Protein AF-A0A4Q0S7D7-F1 (afdb_monomer)

Solvent-accessible surface area (backbone atoms only — not comparable to full-atom values): 5271 Å² total; per-residue (Å²): 134,88,78,89,92,80,87,84,73,78,93,76,80,81,71,82,53,73,38,44,31,18,38,82,88,63,48,81,42,31,34,21,36,84,87,67,44,76,76,42,40,68,67,49,42,49,52,39,53,76,70,68,54,59,36,23,29,69,86,78,66,44,74,54,66,59,64,73,68,55,60,67,77,77,72,73,88,65,90,81,131

Mean predicted aligned error: 12.7 Å

Secondary structure (DSSP, 8-state):
----------S------EEEEEETT--EEEEEETTS-EEE-HHHHHHHHHTTPPEEETTT-PBP-HHHHHGGGG-------

Foldseek 3Di:
DDDDDDDDDDPPDDDQPFWFKAWPVRHGQATAGPVLHGPDNPVSLVVCVVVVTFIATPVPRHTRDVCVVCVVVPPPPDDDD

pLDDT: mean 72.31, std 16.67, range [41.12, 90.75]

Radius of gyration: 19.41 Å; Cα contacts (8 Å, |Δi|>4): 94; chains: 1; bounding box: 36×76×23 Å

Structure (mmCIF, N/CA/C/O backbone):
data_AF-A0A4Q0S7D7-F1
#
_entry.id   AF-A0A4Q0S7D7-F1
#
loop_
_atom_site.group_PDB
_atom_site.id
_atom_site.type_symbol
_atom_site.label_atom_id
_atom_site.label_alt_id
_atom_site.label_comp_id
_atom_site.label_asym_id
_atom_site.label_entity_id
_atom_site.label_seq_id
_atom_site.pdbx_PDB_ins_code
_atom_site.Cartn_x
_atom_site.Cartn_y
_atom_site.Cartn_z
_atom_site.occupancy
_atom_site.B_iso_or_equiv
_atom_site.auth_seq_id
_atom_site.auth_comp_id
_atom_site.auth_asym_id
_atom_site.auth_atom_id
_atom_site.pdbx_PDB_model_num
ATO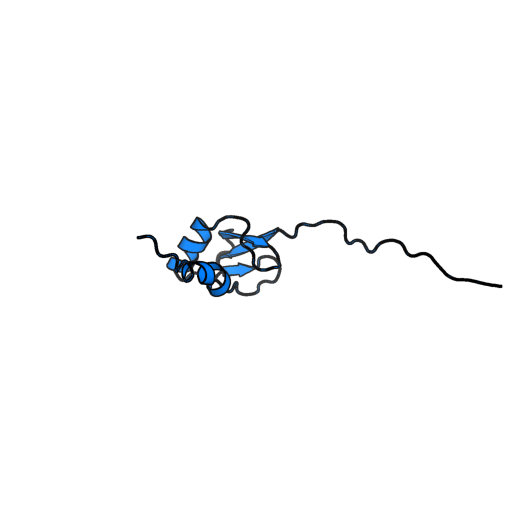M 1 N N . MET A 1 1 ? 24.763 -53.206 -12.120 1.00 41.12 1 MET A N 1
ATOM 2 C CA . MET A 1 1 ? 25.233 -52.168 -13.048 1.00 41.12 1 MET A CA 1
ATOM 3 C C . MET A 1 1 ? 24.155 -51.098 -13.074 1.00 41.12 1 MET A C 1
ATOM 5 O O . MET A 1 1 ? 23.040 -51.421 -13.454 1.00 41.12 1 MET A O 1
ATOM 9 N N . ASP A 1 2 ? 24.312 -50.040 -12.272 1.00 45.50 2 ASP A N 1
ATOM 10 C CA . ASP A 1 2 ? 24.950 -48.766 -12.682 1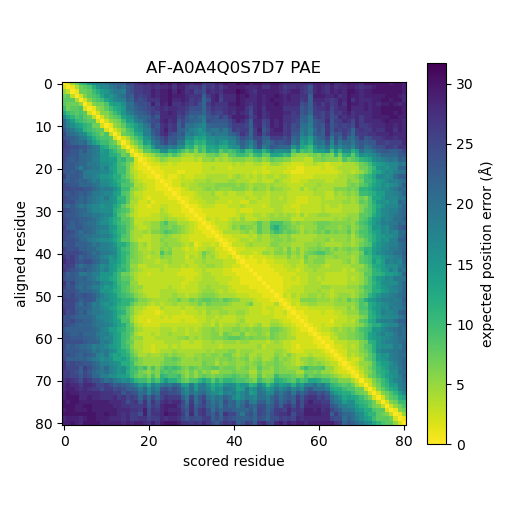.00 45.50 2 ASP A CA 1
ATOM 11 C C . ASP A 1 2 ? 23.991 -47.965 -13.585 1.00 45.50 2 ASP A C 1
ATOM 13 O O . ASP A 1 2 ? 23.520 -48.511 -14.571 1.00 45.50 2 ASP A O 1
ATOM 17 N N . VAL A 1 3 ? 23.617 -46.699 -13.394 1.00 51.94 3 VAL A N 1
ATOM 18 C CA . VAL A 1 3 ? 23.829 -45.634 -12.401 1.00 51.94 3 VAL A CA 1
ATOM 19 C C . VAL A 1 3 ? 22.645 -44.661 -12.597 1.00 51.94 3 VAL A C 1
ATOM 21 O O . VAL A 1 3 ? 22.005 -44.624 -13.646 1.00 51.94 3 VAL A O 1
ATOM 24 N N . HIS A 1 4 ? 22.370 -43.891 -11.548 1.00 59.34 4 HIS A N 1
ATOM 25 C CA . HIS A 1 4 ? 21.570 -42.671 -11.462 1.00 59.34 4 HIS A CA 1
ATOM 26 C C . HIS A 1 4 ? 21.546 -41.750 -12.710 1.00 59.34 4 HIS A C 1
ATOM 28 O O . HIS A 1 4 ? 22.477 -41.724 -13.508 1.00 59.34 4 HIS A O 1
ATOM 34 N N . HIS A 1 5 ? 20.558 -40.838 -12.693 1.00 43.91 5 HIS A N 1
ATOM 35 C CA . HIS A 1 5 ? 20.650 -39.402 -13.042 1.00 43.91 5 HIS A CA 1
ATOM 36 C C . HIS A 1 5 ? 19.846 -38.891 -14.257 1.00 43.91 5 HIS A C 1
ATOM 38 O O . HIS A 1 5 ? 20.231 -39.078 -15.406 1.00 43.91 5 HIS A O 1
ATOM 44 N N . ARG A 1 6 ? 18.781 -38.125 -13.961 1.00 48.69 6 ARG A N 1
ATOM 45 C CA . ARG A 1 6 ? 18.479 -36.735 -14.402 1.00 48.69 6 ARG A CA 1
ATOM 46 C C . ARG A 1 6 ? 17.010 -36.465 -14.031 1.00 48.69 6 ARG A C 1
ATOM 48 O O . ARG A 1 6 ? 16.123 -37.116 -14.556 1.00 48.69 6 ARG A O 1
ATOM 55 N N . GLY A 1 7 ? 16.678 -35.639 -13.041 1.00 51.16 7 GLY A N 1
ATOM 56 C CA . GLY A 1 7 ? 17.097 -34.245 -12.927 1.00 51.16 7 GLY A CA 1
ATOM 57 C C . GLY A 1 7 ? 16.346 -33.440 -13.986 1.00 51.16 7 GLY A C 1
ATOM 58 O O . GLY A 1 7 ? 16.708 -33.519 -15.156 1.00 51.16 7 GLY A O 1
ATOM 59 N N . GLY A 1 8 ? 15.297 -32.709 -13.602 1.00 42.69 8 GLY A N 1
ATOM 60 C CA . GLY A 1 8 ? 14.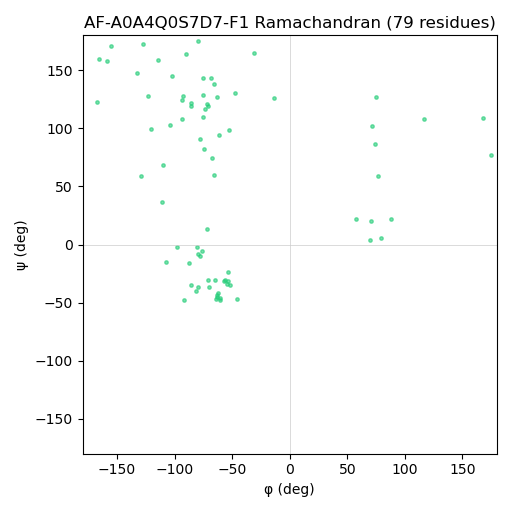551 -31.918 -14.577 1.00 42.69 8 GLY A CA 1
ATOM 61 C C . GLY A 1 8 ? 13.307 -31.220 -14.047 1.00 42.69 8 GLY A C 1
ATOM 62 O O . GLY A 1 8 ? 12.202 -31.637 -14.363 1.00 42.69 8 GLY A O 1
ATOM 63 N N . ALA A 1 9 ? 13.539 -30.117 -13.335 1.00 49.62 9 ALA A N 1
ATOM 64 C CA . ALA A 1 9 ? 12.629 -28.988 -13.160 1.00 49.62 9 ALA A CA 1
ATOM 65 C C . ALA A 1 9 ? 11.424 -29.193 -12.228 1.00 49.62 9 ALA A C 1
ATOM 67 O O . ALA A 1 9 ? 10.285 -29.411 -12.642 1.00 49.62 9 ALA A O 1
ATOM 68 N N . ASP A 1 10 ? 11.681 -28.951 -10.941 1.00 46.72 10 ASP A N 1
ATOM 69 C CA . ASP A 1 10 ? 10.938 -27.950 -10.176 1.00 46.72 10 ASP A CA 1
ATOM 70 C C . ASP A 1 10 ? 10.105 -27.023 -11.073 1.00 46.72 10 ASP A C 1
ATOM 72 O O . ASP A 1 10 ? 10.622 -26.378 -11.989 1.00 46.72 10 ASP A O 1
ATOM 76 N N . ARG A 1 11 ? 8.806 -26.933 -10.781 1.00 45.50 11 ARG A N 1
ATOM 77 C CA . ARG A 1 11 ? 7.878 -25.941 -11.340 1.00 45.50 11 ARG A CA 1
ATOM 78 C C . ARG A 1 11 ? 8.246 -24.522 -10.876 1.00 45.50 11 ARG A C 1
ATOM 80 O O . ARG A 1 11 ? 7.456 -23.853 -10.222 1.00 45.50 11 ARG A O 1
ATOM 87 N N . ALA A 1 12 ? 9.448 -24.067 -11.198 1.00 50.34 12 ALA A N 1
ATOM 88 C CA . ALA A 1 12 ? 10.009 -22.788 -10.788 1.00 50.34 12 ALA A CA 1
ATOM 89 C C . ALA A 1 12 ? 10.148 -21.830 -11.979 1.00 50.34 12 ALA A C 1
ATOM 91 O O . ALA A 1 12 ? 11.105 -21.067 -12.062 1.00 50.34 12 ALA A O 1
ATOM 92 N N . LEU A 1 13 ? 9.197 -21.865 -12.917 1.00 51.94 13 LEU A N 1
ATOM 93 C CA . LEU A 1 13 ? 9.099 -20.835 -13.942 1.00 51.94 13 LEU A CA 1
ATOM 94 C C . LEU A 1 13 ? 7.944 -19.891 -13.610 1.00 51.94 13 LEU A C 1
ATOM 96 O O . LEU A 1 13 ? 6.774 -20.186 -13.834 1.00 51.94 13 LEU A O 1
ATOM 100 N N . ASP A 1 14 ? 8.351 -18.733 -13.097 1.00 50.09 14 ASP A N 1
ATOM 101 C CA . ASP A 1 14 ? 7.894 -17.454 -13.634 1.00 50.09 14 ASP A CA 1
ATOM 102 C C . ASP A 1 14 ? 6.468 -17.014 -13.265 1.00 50.09 14 ASP A C 1
ATOM 104 O O . ASP A 1 14 ? 5.635 -16.682 -14.102 1.00 50.09 14 ASP A O 1
ATOM 108 N N . ARG A 1 15 ? 6.201 -16.873 -11.965 1.00 46.88 15 ARG A N 1
ATOM 109 C CA . ARG A 1 15 ? 5.487 -15.666 -11.538 1.00 46.88 15 ARG A CA 1
ATOM 110 C C . ARG A 1 15 ? 6.557 -14.671 -11.135 1.00 46.88 15 ARG A C 1
ATOM 112 O O . ARG A 1 15 ? 7.143 -14.818 -10.072 1.00 46.88 15 ARG A O 1
ATOM 119 N N . ARG A 1 16 ? 6.774 -13.625 -11.927 1.00 53.38 16 ARG A N 1
ATOM 120 C CA . ARG A 1 16 ? 7.158 -12.332 -11.349 1.00 53.38 16 ARG A CA 1
ATOM 121 C C . ARG A 1 16 ? 6.088 -12.038 -10.297 1.00 53.38 16 ARG A C 1
ATOM 123 O O . ARG A 1 16 ? 4.950 -11.754 -10.668 1.00 53.38 16 ARG A O 1
ATOM 130 N N . GLN A 1 17 ? 6.356 -12.311 -9.020 1.00 63.25 17 GLN A N 1
ATOM 131 C CA . GLN A 1 17 ? 5.329 -12.296 -7.979 1.00 63.25 17 GLN A CA 1
ATOM 132 C C . GLN A 1 17 ? 4.983 -10.842 -7.673 1.00 63.25 17 GLN A C 1
ATOM 134 O O . GLN A 1 17 ? 5.502 -10.235 -6.746 1.00 63.25 17 GLN A O 1
ATOM 139 N N . HIS A 1 18 ? 4.108 -10.274 -8.501 1.00 71.44 18 HIS A 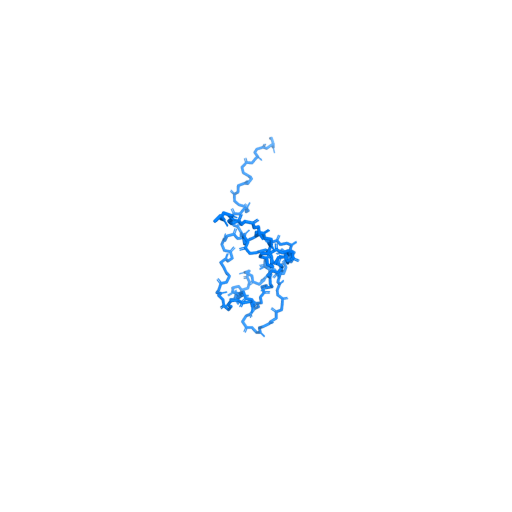N 1
ATOM 140 C CA . HIS A 1 18 ? 3.429 -9.021 -8.231 1.00 71.44 18 HIS A CA 1
ATOM 141 C C . HIS A 1 18 ? 2.595 -9.217 -6.961 1.00 71.44 18 HIS A C 1
ATOM 143 O O . HIS A 1 18 ? 1.476 -9.732 -6.997 1.00 71.44 18 HIS A O 1
ATOM 149 N N . MET A 1 19 ? 3.166 -8.850 -5.823 1.00 82.56 19 MET A N 1
ATOM 150 C CA . MET A 1 19 ? 2.476 -8.799 -4.553 1.00 82.56 19 MET A CA 1
ATOM 151 C C . MET A 1 19 ? 1.576 -7.570 -4.525 1.00 82.56 19 MET A C 1
ATOM 153 O O . MET A 1 19 ? 1.997 -6.443 -4.786 1.00 82.56 19 MET A O 1
ATOM 157 N N . ILE A 1 20 ? 0.310 -7.786 -4.190 1.00 88.94 20 ILE A N 1
ATOM 158 C CA . ILE A 1 20 ? -0.660 -6.704 -4.062 1.00 88.94 20 ILE A CA 1
ATOM 159 C C . ILE A 1 20 ? -0.682 -6.247 -2.608 1.00 88.94 20 ILE A C 1
ATOM 161 O O . ILE A 1 20 ? -0.857 -7.060 -1.700 1.00 88.94 20 ILE A O 1
ATOM 165 N N . ILE A 1 21 ? -0.530 -4.943 -2.413 1.00 89.31 21 ILE A N 1
ATOM 166 C CA . ILE A 1 21 ? -0.712 -4.273 -1.133 1.00 89.31 21 ILE A CA 1
ATOM 167 C C . ILE A 1 21 ? -2.152 -3.778 -1.080 1.00 89.31 21 ILE A C 1
ATOM 169 O O . ILE A 1 21 ? -2.596 -3.046 -1.972 1.00 89.31 21 ILE A O 1
ATOM 173 N N . VAL A 1 22 ? -2.865 -4.179 -0.036 1.00 90.75 22 VAL A N 1
ATOM 174 C CA . VAL A 1 22 ? -4.229 -3.737 0.249 1.00 90.75 22 VAL A CA 1
ATOM 175 C C . VAL A 1 22 ? -4.286 -2.917 1.531 1.00 90.75 22 VAL A C 1
ATOM 177 O O . VAL A 1 22 ? -3.380 -2.990 2.356 1.00 90.75 22 VAL A O 1
ATOM 180 N N . ASP A 1 23 ? -5.334 -2.120 1.674 1.00 90.25 23 ASP A N 1
ATOM 181 C CA . ASP A 1 23 ? -5.688 -1.434 2.917 1.00 90.25 23 ASP A CA 1
ATOM 182 C C . ASP A 1 23 ? -6.409 -2.370 3.897 1.00 90.25 23 ASP A C 1
ATOM 184 O O . ASP A 1 23 ? -6.760 -3.499 3.547 1.00 90.25 23 ASP A O 1
ATOM 188 N N . GLU A 1 24 ? -6.687 -1.881 5.103 1.00 88.50 24 GLU A N 1
ATOM 189 C CA . GLU A 1 24 ? -7.550 -2.553 6.079 1.00 88.50 24 GLU A CA 1
ATOM 190 C C . GLU A 1 24 ? -8.959 -2.865 5.542 1.00 88.50 24 GLU A C 1
ATOM 192 O O . GLU A 1 24 ? -9.528 -3.893 5.902 1.00 88.50 24 GLU A O 1
ATOM 197 N N . ASP A 1 25 ? -9.480 -2.048 4.619 1.00 88.12 25 ASP A N 1
ATOM 198 C CA . ASP A 1 25 ? -10.767 -2.271 3.937 1.00 88.12 25 ASP A CA 1
ATOM 199 C C . ASP A 1 25 ? -10.663 -3.287 2.773 1.00 88.12 25 ASP A C 1
ATOM 201 O O . ASP A 1 25 ? -11.637 -3.610 2.098 1.00 88.12 25 ASP A O 1
ATOM 205 N N . GLY A 1 26 ? -9.459 -3.800 2.493 1.00 84.75 26 GLY A N 1
ATOM 206 C CA . GLY A 1 26 ? -9.195 -4.701 1.367 1.00 84.75 26 GLY A CA 1
ATOM 207 C C . GLY A 1 26 ? -9.059 -3.993 0.014 1.00 84.75 26 GLY A C 1
ATOM 208 O O . GLY A 1 26 ? -8.900 -4.655 -1.017 1.00 84.75 26 GLY A O 1
ATOM 209 N N . GLU A 1 27 ? -9.076 -2.657 -0.008 1.00 89.62 27 GLU A N 1
ATOM 210 C CA . GLU A 1 27 ? -8.836 -1.870 -1.216 1.00 89.62 27 GLU A CA 1
ATOM 211 C C . GLU A 1 27 ? -7.408 -2.041 -1.729 1.00 89.62 27 GLU A C 1
ATOM 213 O O . GLU A 1 27 ? -6.449 -1.993 -0.967 1.00 89.62 27 GLU A O 1
ATOM 218 N N . ILE A 1 28 ? -7.240 -2.167 -3.045 1.00 88.62 28 ILE A N 1
ATOM 219 C CA . ILE A 1 28 ? -5.920 -2.302 -3.669 1.00 88.62 28 ILE A CA 1
ATOM 220 C C . ILE A 1 28 ? -5.210 -0.946 -3.680 1.00 88.62 28 ILE A C 1
ATOM 222 O O . ILE A 1 28 ? -5.558 -0.054 -4.457 1.00 88.62 28 ILE A O 1
ATOM 226 N N . ILE A 1 29 ? -4.171 -0.807 -2.862 1.00 89.81 29 ILE A N 1
ATOM 227 C CA . ILE A 1 29 ? -3.408 0.436 -2.728 1.00 89.81 29 ILE A CA 1
ATOM 228 C C . ILE A 1 29 ? -2.227 0.460 -3.688 1.00 89.81 29 ILE A C 1
ATOM 230 O O . ILE A 1 29 ? -2.030 1.449 -4.394 1.00 89.81 29 ILE A O 1
ATOM 234 N N . ALA A 1 30 ? -1.448 -0.617 -3.751 1.00 89.88 30 ALA A N 1
ATOM 235 C CA . ALA A 1 30 ? -0.239 -0.639 -4.562 1.00 89.88 30 ALA A CA 1
ATOM 236 C C . ALA A 1 30 ? 0.163 -2.052 -4.986 1.00 89.88 30 ALA A C 1
ATOM 238 O O . ALA A 1 30 ? -0.399 -3.050 -4.538 1.00 89.88 30 ALA A O 1
ATOM 239 N N . THR A 1 31 ? 1.146 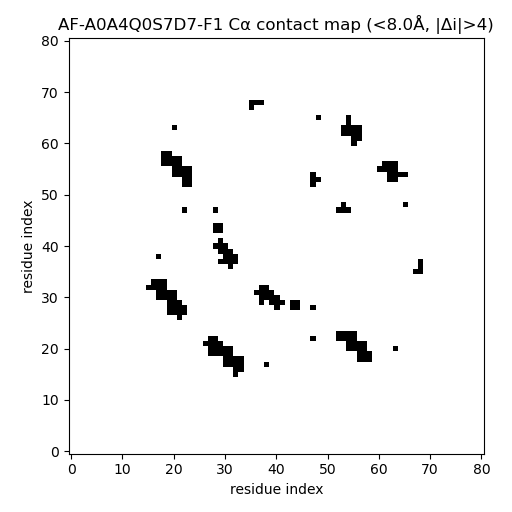-2.133 -5.879 1.00 89.00 31 THR A N 1
ATOM 240 C CA . THR A 1 31 ? 1.758 -3.397 -6.296 1.00 89.00 31 THR A CA 1
ATOM 241 C C . THR A 1 31 ? 3.251 -3.329 -6.038 1.00 89.00 31 THR A C 1
ATOM 243 O O . THR A 1 31 ? 3.924 -2.400 -6.482 1.00 89.00 31 THR A O 1
ATOM 246 N N . ALA A 1 32 ? 3.773 -4.326 -5.346 1.00 86.25 32 ALA A N 1
ATOM 247 C CA . ALA A 1 32 ? 5.184 -4.487 -5.051 1.00 86.25 32 ALA A CA 1
ATOM 248 C C . ALA A 1 32 ? 5.653 -5.887 -5.464 1.00 86.25 32 ALA A C 1
ATOM 250 O O . ALA A 1 32 ? 4.857 -6.722 -5.883 1.00 86.25 32 ALA A O 1
ATOM 251 N N . SER A 1 33 ? 6.954 -6.120 -5.394 1.00 82.00 33 SER A N 1
ATOM 252 C CA . SER A 1 33 ? 7.546 -7.450 -5.455 1.00 82.00 33 SER A CA 1
ATOM 253 C C . SER A 1 33 ? 7.665 -8.028 -4.048 1.00 82.00 33 SER A C 1
ATOM 255 O O . SER A 1 33 ? 7.623 -7.295 -3.057 1.00 82.00 33 SER A O 1
ATOM 257 N N . ASP A 1 34 ? 7.879 -9.336 -3.986 1.00 78.50 34 ASP A N 1
ATOM 258 C CA . ASP A 1 34 ? 8.258 -10.098 -2.792 1.00 78.50 34 ASP A CA 1
ATOM 259 C C . ASP A 1 34 ? 9.497 -9.559 -2.069 1.00 78.50 34 ASP A C 1
ATOM 261 O O . ASP A 1 34 ? 9.534 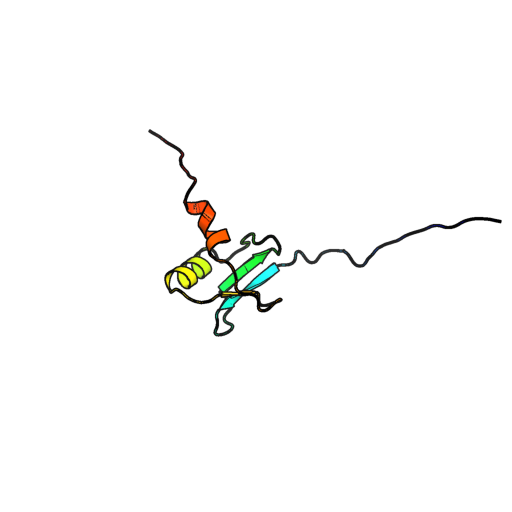-9.557 -0.843 1.00 78.50 34 ASP A O 1
ATOM 265 N N . ASP A 1 35 ? 10.439 -8.972 -2.804 1.00 77.62 35 ASP A N 1
ATOM 266 C CA . ASP A 1 35 ? 11.612 -8.279 -2.256 1.00 77.62 35 ASP A CA 1
ATOM 267 C C . ASP A 1 35 ? 11.277 -6.928 -1.575 1.00 77.62 35 ASP A C 1
ATOM 269 O O . ASP A 1 35 ? 12.139 -6.094 -1.329 1.00 77.62 35 ASP A O 1
ATOM 273 N N . HIS A 1 36 ? 10.000 -6.643 -1.301 1.00 74.62 36 HIS A N 1
ATOM 274 C CA . HIS A 1 36 ? 9.530 -5.337 -0.820 1.00 74.62 36 HIS A CA 1
ATOM 275 C C . HIS A 1 36 ? 9.876 -4.163 -1.757 1.00 74.62 36 HIS A C 1
ATOM 277 O O . HIS A 1 36 ? 9.873 -3.005 -1.343 1.00 74.62 36 HIS A O 1
ATOM 283 N N . THR A 1 37 ? 10.133 -4.434 -3.036 1.00 80.50 37 THR A N 1
ATOM 284 C CA . THR A 1 37 ? 10.364 -3.398 -4.049 1.00 80.50 37 THR A CA 1
ATOM 285 C C . THR A 1 37 ? 9.029 -2.924 -4.619 1.00 80.50 37 THR A C 1
ATOM 287 O O . THR A 1 37 ? 8.272 -3.725 -5.164 1.00 80.50 37 THR A O 1
ATOM 290 N N . LEU A 1 38 ? 8.705 -1.630 -4.528 1.00 81.94 38 LEU A N 1
ATOM 291 C CA . LEU A 1 38 ? 7.448 -1.107 -5.075 1.00 81.94 38 LEU A CA 1
ATOM 292 C C . LEU A 1 38 ? 7.502 -1.045 -6.605 1.00 81.94 38 LEU A C 1
ATOM 294 O O . LEU A 1 38 ? 8.278 -0.287 -7.179 1.00 81.94 38 LEU A O 1
ATOM 298 N N . ILE A 1 39 ? 6.642 -1.816 -7.268 1.00 83.50 39 ILE A N 1
ATOM 299 C CA . ILE A 1 39 ? 6.566 -1.872 -8.733 1.00 83.50 39 ILE A CA 1
ATOM 300 C C . ILE A 1 39 ? 5.661 -0.748 -9.256 1.00 83.50 39 ILE A C 1
ATOM 302 O O . ILE A 1 39 ? 5.922 -0.169 -10.307 1.00 83.50 39 ILE A O 1
ATOM 306 N N . GLY A 1 40 ? 4.602 -0.399 -8.519 1.00 83.50 40 GLY A N 1
ATOM 307 C CA . GLY A 1 40 ? 3.651 0.631 -8.926 1.00 83.50 40 GLY A CA 1
ATOM 308 C C . GLY A 1 40 ? 2.742 1.101 -7.795 1.00 83.50 40 GLY A C 1
ATOM 309 O O . GLY A 1 40 ? 2.546 0.409 -6.798 1.00 83.50 40 GLY A O 1
ATOM 310 N N . GLY A 1 41 ? 2.169 2.295 -7.962 1.00 84.69 41 GLY A N 1
ATOM 311 C CA . GLY A 1 41 ? 1.278 2.889 -6.962 1.00 84.69 41 GLY A CA 1
ATOM 312 C C . GLY A 1 41 ? 1.983 3.716 -5.885 1.00 84.69 41 GLY A C 1
ATOM 313 O O . GLY A 1 41 ? 1.387 3.937 -4.841 1.00 84.69 41 GLY A O 1
ATOM 314 N N . HIS A 1 42 ? 3.201 4.221 -6.135 1.00 84.12 42 HIS A N 1
ATOM 315 C CA . HIS A 1 42 ? 3.947 5.115 -5.227 1.00 84.12 42 HIS A CA 1
ATOM 316 C C . HIS A 1 42 ? 3.080 6.241 -4.650 1.00 84.12 42 HIS A C 1
ATOM 318 O O . HIS A 1 42 ? 3.068 6.454 -3.443 1.00 84.12 42 HIS A O 1
ATOM 324 N N . HIS A 1 43 ? 2.301 6.919 -5.500 1.00 85.19 43 HIS A N 1
ATOM 325 C CA . HIS A 1 43 ? 1.404 7.986 -5.060 1.00 85.19 43 HIS A CA 1
ATOM 326 C C . HIS A 1 43 ? 0.298 7.473 -4.126 1.00 85.19 43 HIS A C 1
ATOM 328 O O . HIS A 1 43 ? 0.074 8.043 -3.065 1.00 85.19 43 HIS A O 1
ATOM 334 N N . ARG A 1 44 ? -0.372 6.371 -4.484 1.00 85.88 44 ARG A N 1
ATOM 335 C CA . ARG A 1 44 ? -1.489 5.819 -3.701 1.00 85.88 44 ARG A CA 1
ATOM 336 C C . ARG A 1 44 ? -1.006 5.217 -2.375 1.00 85.88 44 ARG A C 1
ATOM 338 O O . ARG A 1 44 ? -1.660 5.401 -1.354 1.00 85.88 44 ARG A O 1
ATOM 345 N N . LEU A 1 45 ? 0.174 4.591 -2.381 1.00 86.25 45 LEU A N 1
ATOM 346 C CA . LEU A 1 45 ? 0.871 4.121 -1.184 1.00 86.25 45 LEU A CA 1
ATOM 347 C C . LEU A 1 45 ? 1.255 5.286 -0.265 1.00 86.25 45 LEU A C 1
ATOM 349 O O . LEU A 1 45 ? 1.011 5.207 0.933 1.00 86.25 45 LEU A O 1
ATOM 353 N N . ALA A 1 46 ? 1.807 6.371 -0.820 1.00 83.88 46 ALA A N 1
ATOM 354 C CA . ALA A 1 46 ? 2.133 7.589 -0.078 1.00 83.88 46 ALA A CA 1
ATOM 355 C C . ALA A 1 46 ? 0.899 8.223 0.556 1.00 83.88 46 ALA A C 1
ATOM 357 O O . ALA A 1 46 ? 0.927 8.523 1.741 1.00 83.88 46 ALA A O 1
ATOM 358 N N . VAL A 1 47 ? -0.204 8.347 -0.186 1.00 86.38 47 VAL A N 1
ATOM 359 C CA . VAL A 1 47 ? -1.464 8.871 0.354 1.00 86.38 47 VAL A CA 1
ATOM 360 C C . VAL A 1 47 ? -1.973 7.997 1.501 1.00 86.38 47 VAL A C 1
ATOM 362 O O . VAL A 1 47 ? -2.284 8.521 2.565 1.00 86.38 47 VAL A O 1
ATOM 365 N N . ALA A 1 48 ? -2.008 6.673 1.333 1.00 86.19 48 ALA A N 1
ATOM 366 C CA . ALA A 1 48 ? -2.438 5.772 2.400 1.00 86.19 48 ALA A CA 1
ATOM 367 C C . ALA A 1 48 ? -1.521 5.855 3.635 1.00 86.19 48 ALA A C 1
ATOM 369 O O . ALA A 1 48 ? -2.006 5.934 4.762 1.00 86.19 48 ALA A O 1
ATOM 370 N N . ALA A 1 49 ? -0.205 5.929 3.425 1.00 82.69 49 ALA A N 1
ATOM 371 C CA . ALA A 1 49 ? 0.775 6.103 4.491 1.00 82.69 49 ALA A CA 1
ATOM 372 C C . ALA A 1 49 ? 0.612 7.442 5.228 1.00 82.69 49 ALA A C 1
ATOM 374 O O . ALA A 1 49 ? 0.633 7.469 6.456 1.00 82.69 49 ALA A O 1
ATOM 375 N N . SER A 1 50 ? 0.401 8.546 4.503 1.00 82.06 50 SER A N 1
ATOM 376 C CA . SER A 1 50 ? 0.151 9.873 5.082 1.00 82.06 50 SER A CA 1
ATOM 377 C C . SER A 1 50 ? -1.159 9.935 5.865 1.00 82.06 50 SER A C 1
ATOM 379 O O . SER A 1 50 ? -1.247 10.670 6.843 1.00 82.06 50 SER A O 1
ATOM 381 N N . LEU A 1 51 ? -2.160 9.150 5.466 1.00 85.62 51 LEU A N 1
ATOM 382 C CA . LEU A 1 51 ? -3.410 8.988 6.210 1.00 85.62 51 LEU A CA 1
ATOM 383 C C . LEU A 1 51 ? -3.259 8.078 7.444 1.00 85.62 51 LEU A C 1
ATOM 385 O O . LEU A 1 51 ? -4.212 7.938 8.204 1.00 85.62 51 LEU A O 1
ATOM 389 N N . GLY A 1 52 ? -2.093 7.455 7.652 1.00 83.31 52 GLY A N 1
ATOM 390 C CA . GLY A 1 52 ? -1.858 6.520 8.755 1.00 83.31 52 GLY A CA 1
ATOM 391 C C . GLY A 1 52 ? -2.595 5.187 8.597 1.00 83.31 52 GLY A C 1
ATOM 392 O O . GLY A 1 52 ? -2.796 4.482 9.587 1.00 83.31 52 GLY A O 1
ATOM 393 N N . LYS A 1 53 ? -3.007 4.846 7.370 1.00 85.88 53 LYS A N 1
ATOM 394 C CA . LYS A 1 53 ? -3.726 3.608 7.065 1.00 85.88 53 LYS A CA 1
ATOM 395 C C . LYS A 1 53 ? -2.836 2.382 7.245 1.00 85.88 53 LYS A C 1
ATOM 397 O O . LYS A 1 53 ? -1.644 2.406 6.917 1.00 85.88 53 LYS A O 1
ATOM 402 N N . LYS A 1 54 ? -3.419 1.287 7.737 1.00 86.81 54 LYS A N 1
ATOM 403 C CA . LYS A 1 54 ? -2.709 0.012 7.877 1.00 86.81 54 LYS A CA 1
ATOM 404 C C . LYS A 1 54 ? -2.787 -0.762 6.576 1.00 86.81 54 LYS A C 1
ATOM 406 O O . LYS A 1 54 ? -3.858 -1.148 6.128 1.00 86.81 54 LYS A O 1
ATOM 411 N N . LEU A 1 55 ? -1.622 -1.022 6.004 1.00 88.12 55 LEU A N 1
ATOM 412 C CA . LEU A 1 55 ? -1.513 -1.762 4.761 1.00 88.12 55 LEU A CA 1
ATOM 413 C C . LEU A 1 55 ? -1.084 -3.195 5.022 1.00 88.12 55 LEU A C 1
ATOM 415 O O . LEU A 1 55 ? -0.267 -3.455 5.906 1.00 88.12 55 LEU A O 1
ATOM 419 N N . PHE A 1 56 ? -1.601 -4.111 4.216 1.00 88.88 56 PHE A N 1
ATOM 420 C CA . PHE A 1 56 ? -1.371 -5.538 4.346 1.00 88.88 56 PHE A CA 1
ATOM 421 C C . PHE A 1 56 ? -1.015 -6.156 3.000 1.00 88.88 56 PHE A C 1
ATOM 423 O O . PHE A 1 56 ? -1.487 -5.742 1.938 1.00 88.88 56 PHE A O 1
ATOM 430 N N . TRP A 1 57 ? -0.181 -7.187 3.042 1.00 87.75 57 TRP A N 1
ATOM 431 C CA . TRP A 1 57 ? 0.082 -8.029 1.891 1.00 87.75 57 TRP A CA 1
ATOM 432 C C . TRP A 1 57 ? -1.153 -8.873 1.612 1.00 87.75 57 TRP A C 1
ATOM 434 O O . TRP A 1 57 ? -1.529 -9.710 2.424 1.00 87.75 57 TRP A O 1
ATOM 444 N N . ARG A 1 58 ? -1.765 -8.730 0.435 1.00 85.94 58 ARG A N 1
ATOM 445 C CA . ARG A 1 58 ? -2.944 -9.529 0.059 1.00 85.94 58 ARG A CA 1
ATOM 446 C C . ARG A 1 58 ? -2.681 -11.037 0.114 1.00 85.94 58 ARG A C 1
ATOM 448 O O . ARG A 1 58 ? -3.596 -11.814 0.353 1.00 85.94 58 ARG A O 1
ATOM 455 N N . HIS A 1 59 ? -1.442 -11.444 -0.160 1.00 81.81 59 HIS A N 1
ATOM 456 C CA . HIS A 1 59 ? -1.055 -12.850 -0.228 1.00 81.81 59 HIS A CA 1
ATOM 457 C C . HIS A 1 59 ? -0.786 -13.487 1.135 1.00 81.81 59 HIS A C 1
ATOM 459 O O . HIS A 1 59 ? -1.155 -14.642 1.325 1.00 81.81 59 HIS A O 1
ATOM 465 N N . THR A 1 60 ? -0.145 -12.769 2.059 1.00 83.19 60 THR A N 1
ATOM 466 C CA . THR A 1 60 ? 0.245 -13.320 3.368 1.00 83.19 60 THR A CA 1
ATOM 467 C C . THR A 1 60 ? -0.611 -12.789 4.517 1.00 83.19 60 THR A C 1
ATOM 469 O O . THR A 1 60 ? -0.600 -13.361 5.600 1.00 83.19 60 THR A O 1
ATOM 472 N N . GLY A 1 61 ? -1.368 -11.709 4.300 1.00 83.12 61 GLY A N 1
ATOM 473 C CA . GLY A 1 61 ? -2.085 -10.978 5.347 1.00 83.12 61 GLY A CA 1
ATOM 474 C C . GLY A 1 61 ? -1.157 -10.216 6.293 1.00 83.12 61 GLY A C 1
ATOM 475 O O . GLY A 1 61 ? -1.620 -9.629 7.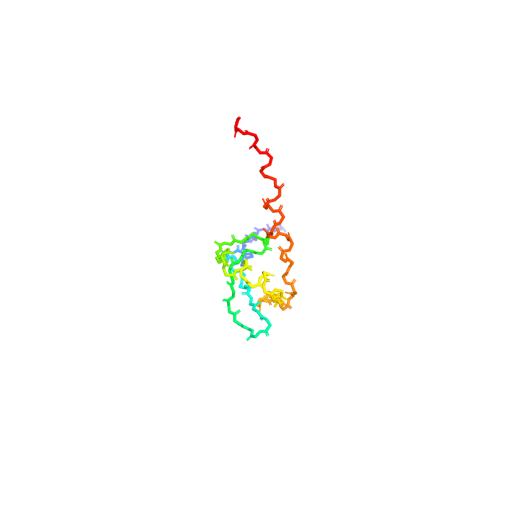268 1.00 83.12 61 GLY A O 1
ATOM 476 N N . GLU A 1 62 ? 0.152 -10.222 6.035 1.00 86.81 62 GLU A N 1
ATOM 477 C CA . GLU A 1 62 ? 1.115 -9.573 6.909 1.00 86.81 62 GLU A CA 1
ATOM 478 C C . GLU A 1 62 ? 1.071 -8.053 6.750 1.00 86.81 62 GLU A C 1
ATOM 480 O O . GLU A 1 62 ? 0.906 -7.552 5.633 1.00 86.81 62 GLU A O 1
ATOM 485 N N . PRO A 1 63 ? 1.255 -7.300 7.845 1.00 85.50 63 PRO A N 1
ATOM 486 C CA . PRO A 1 63 ? 1.335 -5.853 7.774 1.00 85.50 63 PRO A CA 1
ATOM 487 C C . PRO A 1 63 ? 2.546 -5.426 6.938 1.00 85.50 63 PRO A C 1
ATOM 489 O O . PRO A 1 63 ? 3.691 -5.805 7.197 1.00 85.50 63 PRO A O 1
ATOM 492 N N . VAL A 1 64 ? 2.287 -4.589 5.941 1.00 83.56 64 VAL A N 1
ATOM 493 C CA . VAL A 1 64 ? 3.296 -3.987 5.075 1.00 83.56 64 VAL A CA 1
ATOM 494 C C . VAL A 1 64 ? 4.059 -2.934 5.868 1.00 83.56 64 VAL A C 1
ATOM 496 O O . VAL A 1 64 ? 3.497 -1.951 6.353 1.00 83.56 64 VAL A O 1
ATOM 499 N N . LYS A 1 65 ? 5.377 -3.109 5.972 1.00 82.00 65 LYS A N 1
ATOM 500 C CA . LYS A 1 65 ? 6.261 -2.117 6.591 1.00 82.00 65 LYS A CA 1
ATOM 501 C C . LYS A 1 65 ? 6.520 -0.972 5.619 1.00 82.00 65 LYS A C 1
ATOM 503 O O . LYS A 1 65 ? 7.483 -0.998 4.857 1.00 82.00 65 LYS A O 1
ATOM 508 N N . LEU A 1 66 ? 5.672 0.051 5.693 1.00 77.38 66 LEU A N 1
ATOM 509 C CA . LEU A 1 66 ? 5.794 1.286 4.915 1.00 77.38 66 LEU A CA 1
ATOM 510 C C . LEU A 1 66 ? 7.165 1.960 5.076 1.00 77.38 66 LEU A C 1
ATOM 512 O O . LEU A 1 66 ? 7.703 2.477 4.102 1.00 77.38 66 LEU A O 1
ATOM 516 N N . ASP A 1 67 ? 7.774 1.874 6.262 1.00 74.44 67 ASP A N 1
ATOM 517 C CA . ASP A 1 67 ? 9.105 2.427 6.558 1.00 74.44 67 ASP A CA 1
ATOM 518 C C . ASP A 1 67 ? 10.180 1.978 5.551 1.00 74.44 67 ASP A C 1
ATOM 520 O O . ASP A 1 67 ? 11.034 2.766 5.155 1.00 74.44 67 ASP A O 1
ATOM 524 N N . ASN A 1 68 ? 10.091 0.739 5.050 1.00 71.31 68 ASN A N 1
ATOM 525 C CA . ASN A 1 68 ? 11.047 0.209 4.077 1.00 71.31 68 ASN A CA 1
ATOM 526 C C . ASN A 1 68 ? 10.898 0.861 2.689 1.00 71.31 68 ASN A C 1
ATOM 528 O O . ASN A 1 68 ? 11.880 1.027 1.975 1.00 71.31 68 ASN A O 1
ATOM 532 N N . PHE A 1 69 ? 9.680 1.280 2.333 1.00 73.62 69 PHE A N 1
ATOM 533 C CA . PHE A 1 69 ? 9.384 1.965 1.073 1.00 73.62 69 PHE A CA 1
ATOM 534 C C . PHE A 1 69 ? 9.750 3.453 1.127 1.00 73.62 69 PHE A C 1
ATOM 5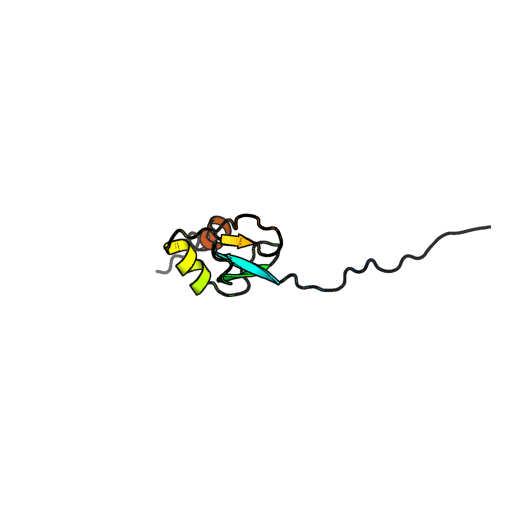36 O O . PHE A 1 69 ? 10.230 4.009 0.141 1.00 73.62 69 PHE A O 1
ATOM 543 N N . PHE A 1 70 ? 9.559 4.103 2.280 1.00 68.94 70 PHE A N 1
ATOM 544 C CA . PHE A 1 70 ? 9.859 5.531 2.454 1.00 68.94 70 PHE A CA 1
ATOM 545 C C . PHE A 1 70 ? 11.303 5.817 2.875 1.00 68.94 70 PHE A C 1
ATOM 547 O O . PHE A 1 70 ? 11.761 6.947 2.697 1.00 68.94 70 PHE A O 1
ATOM 554 N N . LYS A 1 71 ? 12.061 4.819 3.354 1.00 63.06 71 LYS A N 1
ATOM 555 C CA . LYS A 1 71 ? 13.476 4.975 3.744 1.00 63.06 71 LYS A CA 1
ATOM 556 C C . LYS A 1 71 ? 14.366 5.571 2.651 1.00 63.06 71 LYS A C 1
ATOM 558 O O . LYS A 1 71 ? 15.372 6.206 2.962 1.00 63.06 71 LYS A O 1
ATOM 563 N N . HIS A 1 72 ? 13.982 5.444 1.383 1.00 54.81 72 HIS A N 1
ATOM 564 C CA . HIS A 1 72 ? 14.731 6.014 0.263 1.00 54.81 72 HIS A CA 1
ATOM 565 C C . HIS A 1 72 ? 14.514 7.517 0.027 1.00 54.81 72 HIS A C 1
ATOM 567 O O . HIS A 1 72 ? 15.276 8.110 -0.732 1.00 54.81 72 HIS A O 1
ATOM 573 N N . TYR A 1 73 ? 13.573 8.177 0.712 1.00 50.41 73 TYR A N 1
ATOM 574 C CA . TYR A 1 73 ? 13.421 9.636 0.603 1.00 50.41 73 TYR A CA 1
ATOM 575 C C . TYR A 1 73 ? 14.456 10.432 1.419 1.00 50.41 73 TYR A C 1
ATOM 577 O O . TYR 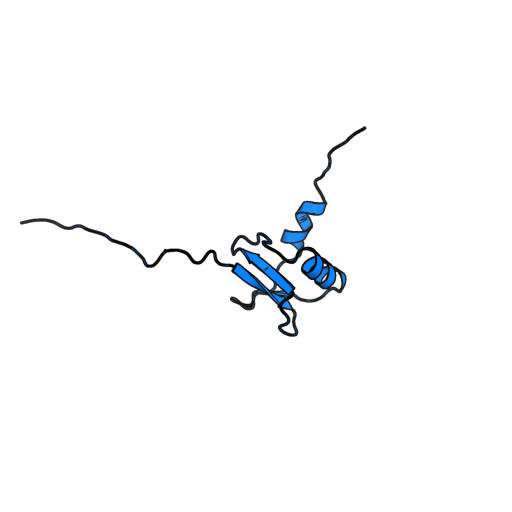A 1 73 ? 14.573 11.641 1.239 1.00 50.41 73 TYR A O 1
ATOM 585 N N . GLY A 1 74 ? 15.241 9.773 2.281 1.00 48.31 74 GLY A N 1
ATOM 586 C CA . GLY A 1 74 ? 16.216 10.422 3.170 1.00 48.31 74 GLY A CA 1
ATOM 587 C C . GLY A 1 74 ? 17.675 10.429 2.697 1.00 48.31 74 GLY A C 1
ATOM 588 O O . GLY A 1 74 ? 18.517 10.993 3.387 1.00 48.31 74 GLY A O 1
ATOM 589 N N . SER A 1 75 ? 18.007 9.824 1.550 1.00 48.03 75 SER A N 1
ATOM 590 C CA . SER A 1 75 ? 19.383 9.823 1.023 1.00 48.03 75 SER A CA 1
ATOM 591 C C . SER A 1 75 ? 19.439 10.263 -0.440 1.00 48.03 75 SER A C 1
ATOM 593 O O . SER A 1 75 ? 19.908 9.563 -1.330 1.00 48.03 75 SER A O 1
ATOM 595 N N . SER A 1 76 ? 18.962 11.477 -0.692 1.00 49.41 76 SER A N 1
ATOM 596 C CA . SER A 1 76 ? 19.659 12.368 -1.620 1.00 49.41 76 SER A CA 1
ATOM 597 C C . SER A 1 76 ? 20.273 13.501 -0.813 1.00 49.41 76 SER A C 1
ATOM 599 O O . SER A 1 76 ? 19.907 14.663 -0.935 1.00 49.41 76 SER A O 1
ATOM 601 N N . LEU A 1 77 ? 21.281 13.144 -0.014 1.00 54.00 77 LEU A N 1
ATOM 602 C CA . LEU A 1 77 ? 22.429 14.020 0.167 1.00 54.00 77 LEU A CA 1
ATOM 603 C C . LEU A 1 77 ? 23.178 14.068 -1.178 1.00 54.00 77 LEU A C 1
ATOM 605 O O . LEU A 1 77 ? 24.210 13.429 -1.365 1.00 54.00 77 LEU A O 1
ATOM 609 N N . ARG A 1 78 ? 22.629 14.788 -2.158 1.00 56.91 78 ARG A N 1
ATOM 610 C CA . ARG A 1 78 ? 23.406 15.285 -3.291 1.00 56.91 78 ARG A CA 1
ATOM 611 C C . ARG A 1 78 ? 23.287 16.795 -3.296 1.00 56.91 78 ARG A C 1
ATOM 613 O O . ARG A 1 78 ? 22.295 17.368 -3.725 1.00 56.91 78 ARG A O 1
ATOM 620 N N . HIS A 1 79 ? 24.341 17.395 -2.762 1.00 56.88 79 HIS A N 1
ATOM 621 C CA . HIS A 1 79 ? 24.730 18.764 -3.028 1.00 56.88 79 HIS A CA 1
ATOM 622 C C . HIS A 1 79 ? 24.727 19.047 -4.534 1.00 56.88 79 HIS A C 1
ATOM 624 O O . HIS A 1 79 ? 25.358 18.326 -5.307 1.00 56.88 79 HIS A O 1
ATOM 630 N N . SER A 1 80 ? 24.080 20.144 -4.903 1.00 45.06 80 SER A N 1
ATOM 631 C CA . SER A 1 80 ? 24.414 21.000 -6.044 1.00 45.06 80 SER A CA 1
ATOM 632 C C . SER A 1 80 ? 23.598 22.281 -5.867 1.00 45.06 80 SER A C 1
ATOM 634 O O . SER A 1 80 ? 22.381 22.177 -5.767 1.00 45.06 80 SER A O 1
ATOM 636 N N . ALA A 1 81 ? 24.133 23.490 -5.799 1.00 46.69 81 ALA A N 1
ATOM 637 C CA . ALA A 1 81 ? 25.480 24.029 -5.669 1.00 46.69 81 ALA A CA 1
ATOM 638 C C . ALA A 1 81 ? 25.305 25.413 -5.013 1.00 46.69 81 ALA A C 1
ATOM 640 O O . ALA A 1 81 ? 24.192 25.973 -5.160 1.00 46.69 81 ALA A O 1
#

Nearest PDB structures (foldseek):
  3l48-assembly5_E  TM=6.074E-01  e=1.256E+00  Escherichia coli UTI89
  7wim-assembly4_R  TM=4.484E-01  e=8.361E+00  Arabidopsis thaliana

Organism: NCBI:txid1325118

Sequence (81 aa):
MDVHHRGGADRALDRRQHMIIVDEDGEIIATASDDHTLIGGHHRLAVAASLGKKLFWRHTGEPVKLDNFFKHYGSSLRHSA